Protein AF-X1GF18-F1 (afdb_monomer_lite)

pLDDT: mean 73.98, std 16.49, range [41.44, 92.44]

Foldseek 3Di:
DVVVVVVPDPPDVPDDCDADLPREHPDDDCVVCVVVVVVVLVVLLVCQVVVDDDDDDDDDDPPPCPNNVVVVVVVLLVVLVVVQVVVVVDDDDDPPDVRRNGRDDDFDQDDDPDPVCNVVSVVVSCCVRPHPVVVVVVVVVCCVVPVDPPPDPDDDDDDD

Radius of gyration: 21.74 Å; chains: 1; bounding box: 53×51×65 Å

Secondary structure (DSSP, 8-state):
-HHHHHHHS---TT---S-BTTB--S----GGGHHHHHHHHHHHHHHHHH-----------TTSSHHHHHHHHHHHHHHHHHHHHHHHTS-------TTS---------PPPSSGGGHHHHHHHHHHHHH-THHHHHHHHHHHHHHS------PPPPP--

Sequence (160 aa):
MYLDVLRDAPILPFSNFVSRGDIPDKVDIARPRSYIDREIYRLVQQTYRDKASRLIPILGSAGTGKTHAYHSFKDKERENKKRLERAEDVEEIDAGKFASSVDWTIVYVPSPPASIRVLLHVYTCIIEELGAELLDIVSEKLVKKWGGKQKGDFPKPKLD

Structure (mmCIF, N/CA/C/O backbone):
data_AF-X1GF18-F1
#
_entry.id   AF-X1GF18-F1
#
loop_
_atom_site.group_PDB
_atom_site.id
_atom_site.type_symbol
_atom_site.label_atom_id
_atom_site.label_alt_id
_atom_site.label_comp_id
_atom_site.label_asym_id
_atom_site.label_entity_id
_atom_site.label_seq_id
_atom_site.pdbx_PDB_ins_code
_atom_site.Cartn_x
_atom_site.Cartn_y
_atom_site.Cartn_z
_atom_site.occupancy
_atom_site.B_iso_or_equiv
_atom_site.auth_seq_id
_atom_site.auth_comp_id
_atom_site.auth_asym_id
_atom_site.auth_atom_id
_atom_site.pdbx_PDB_model_num
ATOM 1 N N . MET A 1 1 ? 19.035 4.180 -25.467 1.00 55.75 1 MET A N 1
ATOM 2 C CA . MET A 1 1 ? 19.051 4.570 -24.039 1.00 55.75 1 MET A CA 1
ATOM 3 C C . MET A 1 1 ? 19.120 3.368 -23.090 1.00 55.75 1 MET A C 1
ATOM 5 O O . MET A 1 1 ? 20.108 3.270 -22.390 1.00 55.75 1 MET A O 1
ATOM 9 N N . TYR A 1 2 ? 18.173 2.412 -23.075 1.00 42.34 2 TYR A N 1
ATOM 10 C CA . TYR A 1 2 ? 18.321 1.181 -22.254 1.00 42.34 2 TYR A CA 1
ATOM 11 C C . TYR A 1 2 ? 19.398 0.231 -22.809 1.00 42.34 2 TYR A C 1
ATOM 13 O O . TYR A 1 2 ? 20.236 -0.268 -22.069 1.00 42.34 2 TYR A O 1
ATOM 21 N N . LEU A 1 3 ? 19.430 0.059 -24.136 1.00 50.88 3 LEU A N 1
ATOM 22 C CA . LEU A 1 3 ? 20.458 -0.736 -24.820 1.00 50.88 3 LEU A CA 1
ATOM 23 C C . LEU A 1 3 ? 21.859 -0.113 -24.729 1.00 50.88 3 LEU A C 1
ATOM 25 O O . LEU A 1 3 ? 22.834 -0.851 -24.716 1.00 50.88 3 LEU A O 1
ATOM 29 N N . ASP A 1 4 ? 21.958 1.214 -24.618 1.00 54.22 4 ASP A N 1
ATOM 30 C CA . ASP A 1 4 ? 23.244 1.909 -24.452 1.00 54.22 4 ASP A CA 1
ATOM 31 C C . ASP A 1 4 ? 23.761 1.761 -23.013 1.00 54.22 4 ASP A C 1
ATOM 33 O O . ASP A 1 4 ? 24.929 1.468 -22.803 1.00 54.22 4 ASP A O 1
ATOM 37 N N . VAL A 1 5 ? 22.868 1.817 -22.017 1.00 54.75 5 VAL A N 1
ATOM 38 C CA . VAL A 1 5 ? 23.200 1.518 -20.611 1.00 54.75 5 VAL A CA 1
ATOM 39 C C . VAL A 1 5 ? 23.610 0.049 -20.419 1.00 54.75 5 VAL A C 1
ATOM 41 O O . VAL A 1 5 ? 24.507 -0.232 -19.630 1.00 54.75 5 VAL A O 1
ATOM 44 N N . LEU A 1 6 ? 23.009 -0.889 -21.164 1.00 52.50 6 LEU A N 1
ATOM 45 C CA . LEU A 1 6 ? 23.441 -2.297 -21.207 1.00 52.50 6 LEU A CA 1
ATOM 46 C C . LEU A 1 6 ? 24.789 -2.494 -21.917 1.00 52.50 6 LEU A C 1
ATOM 48 O O . LEU A 1 6 ? 25.453 -3.501 -21.684 1.00 52.50 6 LEU A O 1
ATOM 52 N N . ARG A 1 7 ? 25.175 -1.560 -22.794 1.00 54.94 7 ARG A N 1
ATOM 53 C CA . ARG A 1 7 ? 26.439 -1.587 -23.538 1.00 54.94 7 ARG A CA 1
ATOM 54 C C . ARG A 1 7 ? 27.600 -1.021 -22.718 1.00 54.94 7 ARG A C 1
ATOM 56 O O . ARG A 1 7 ? 28.704 -1.545 -22.820 1.00 54.94 7 ARG A O 1
ATOM 63 N N . ASP A 1 8 ? 27.329 -0.003 -21.901 1.00 57.06 8 ASP A N 1
ATOM 64 C CA . ASP A 1 8 ? 28.332 0.707 -21.096 1.00 57.06 8 ASP A CA 1
ATOM 65 C C . ASP A 1 8 ? 28.500 0.144 -19.671 1.00 57.06 8 ASP A C 1
ATOM 67 O O . ASP A 1 8 ? 29.507 0.412 -19.012 1.00 57.06 8 ASP A O 1
ATOM 71 N N . ALA A 1 9 ? 27.550 -0.654 -19.169 1.00 51.22 9 ALA A N 1
ATOM 72 C CA . ALA A 1 9 ? 27.709 -1.364 -17.902 1.00 51.22 9 ALA A CA 1
ATOM 73 C C . ALA A 1 9 ? 28.471 -2.686 -18.128 1.00 51.22 9 ALA A C 1
ATOM 75 O O . ALA A 1 9 ? 28.042 -3.490 -18.958 1.00 51.22 9 ALA A O 1
ATOM 76 N N . PRO A 1 10 ? 29.566 -2.974 -17.393 1.00 48.38 10 PRO A N 1
ATOM 77 C CA . PRO A 1 10 ? 30.227 -4.269 -17.490 1.00 48.38 10 PRO A CA 1
ATOM 78 C C . PRO A 1 10 ? 29.207 -5.354 -17.136 1.00 48.38 10 PRO A C 1
ATOM 80 O O . PRO A 1 10 ? 28.653 -5.354 -16.034 1.00 48.38 10 PRO A O 1
ATOM 83 N N . ILE A 1 11 ? 28.936 -6.247 -18.091 1.00 49.12 11 ILE A N 1
ATOM 84 C CA . ILE A 1 11 ? 28.017 -7.381 -17.955 1.00 49.12 11 ILE A CA 1
ATOM 85 C C . ILE A 1 11 ? 28.613 -8.338 -16.918 1.00 49.12 11 ILE A C 1
ATOM 87 O O . ILE A 1 11 ? 29.294 -9.309 -17.235 1.00 49.12 11 ILE A O 1
ATOM 91 N N . LEU A 1 12 ? 28.396 -8.032 -15.644 1.00 53.31 12 LEU A N 1
ATOM 92 C CA . LEU A 1 12 ? 28.609 -8.966 -14.557 1.00 53.31 12 LEU A CA 1
ATOM 93 C C . LEU A 1 12 ? 27.400 -9.908 -14.561 1.00 53.31 12 LEU A C 1
ATOM 95 O O . LEU A 1 12 ? 26.269 -9.411 -14.524 1.00 53.31 12 LEU A O 1
ATOM 99 N N . PRO A 1 13 ? 27.587 -11.238 -14.548 1.00 48.09 13 PRO A N 1
ATOM 100 C CA . PRO A 1 13 ? 26.502 -12.231 -14.563 1.00 48.09 13 PRO A CA 1
ATOM 101 C C . PRO A 1 13 ? 25.554 -12.177 -13.341 1.00 48.09 13 PRO A C 1
ATOM 103 O O . PRO A 1 13 ? 24.660 -13.007 -13.212 1.00 48.09 13 PRO A O 1
ATOM 106 N N . PHE A 1 14 ? 25.711 -11.174 -12.469 1.00 53.53 14 PHE A N 1
ATOM 107 C CA . PHE A 1 14 ? 24.914 -10.906 -11.269 1.00 53.53 14 PHE A CA 1
ATOM 108 C C . PHE A 1 14 ? 24.410 -9.451 -11.196 1.00 53.53 14 PHE A C 1
ATOM 110 O O . PHE A 1 14 ? 24.044 -8.965 -10.127 1.00 53.53 14 PHE A O 1
ATOM 117 N N . SER A 1 15 ? 24.433 -8.718 -12.313 1.00 50.03 15 SER A N 1
ATOM 118 C CA . SER A 1 15 ? 23.921 -7.346 -12.371 1.00 50.03 15 SER A CA 1
ATOM 119 C C . SER A 1 15 ? 22.385 -7.343 -12.381 1.00 50.03 15 SER A C 1
ATOM 121 O O . SER A 1 15 ? 21.730 -7.906 -13.258 1.00 50.03 15 SER A O 1
ATOM 123 N N . ASN A 1 16 ? 21.802 -6.737 -11.344 1.00 47.22 16 ASN A N 1
ATOM 124 C CA . ASN A 1 16 ? 20.360 -6.712 -11.109 1.00 47.22 16 ASN A CA 1
ATOM 125 C C . ASN A 1 16 ? 19.684 -5.679 -12.026 1.00 47.22 16 ASN A C 1
ATOM 127 O O . ASN A 1 16 ? 19.619 -4.502 -11.684 1.00 47.22 16 ASN A O 1
ATOM 131 N N . PHE A 1 17 ? 19.177 -6.123 -13.176 1.00 45.16 17 PHE A N 1
ATOM 132 C CA . PHE A 1 17 ? 18.394 -5.298 -14.114 1.00 45.16 17 PHE A CA 1
ATOM 133 C C . PHE A 1 17 ? 16.872 -5.466 -13.961 1.00 45.16 17 PHE A C 1
ATOM 135 O O . PHE A 1 17 ? 16.111 -5.040 -14.829 1.00 45.16 17 PHE A O 1
ATOM 142 N N . VAL A 1 18 ? 16.427 -6.151 -12.901 1.00 46.34 18 VAL A N 1
ATOM 143 C CA . VAL A 1 18 ? 15.013 -6.447 -12.652 1.00 46.34 18 VAL A CA 1
ATOM 144 C C . VAL A 1 18 ? 14.654 -6.055 -11.225 1.00 46.34 18 VAL A C 1
ATOM 146 O O . VAL A 1 18 ? 15.144 -6.658 -10.268 1.00 46.34 18 VAL A O 1
ATOM 149 N N . SER A 1 19 ? 13.756 -5.084 -11.093 1.00 51.88 19 SER A N 1
ATOM 150 C CA . SER A 1 19 ? 13.140 -4.711 -9.818 1.00 51.88 19 SER A CA 1
ATOM 151 C C . SER A 1 19 ? 12.451 -5.893 -9.123 1.00 51.88 19 SER A C 1
ATOM 153 O O . SER A 1 19 ? 11.692 -6.661 -9.721 1.00 51.88 19 SER A O 1
ATOM 155 N N . ARG A 1 20 ? 12.698 -6.013 -7.816 1.00 58.59 20 ARG A N 1
ATOM 156 C CA . ARG A 1 20 ? 12.026 -6.943 -6.889 1.00 58.59 20 ARG A CA 1
ATOM 157 C C . ARG A 1 20 ? 11.258 -6.136 -5.844 1.00 58.59 20 ARG A C 1
ATOM 159 O O . ARG A 1 20 ? 11.456 -4.930 -5.771 1.00 58.59 20 ARG A O 1
ATOM 166 N N . GLY A 1 21 ? 10.397 -6.775 -5.047 1.00 55.88 21 GLY A N 1
ATOM 167 C CA . GLY A 1 21 ? 9.652 -6.084 -3.978 1.00 55.88 21 GLY A CA 1
ATOM 168 C C . GLY A 1 21 ? 10.562 -5.209 -3.107 1.00 55.88 21 GLY A C 1
ATOM 169 O O . GLY A 1 21 ? 10.253 -4.046 -2.881 1.00 55.88 21 GLY A O 1
ATOM 170 N N . ASP A 1 22 ? 11.755 -5.722 -2.798 1.00 58.06 22 ASP A N 1
ATOM 171 C CA . ASP A 1 22 ? 12.724 -5.068 -1.910 1.00 58.06 22 ASP A CA 1
ATOM 172 C C . ASP A 1 22 ? 13.839 -4.296 -2.642 1.00 58.06 22 ASP A C 1
ATOM 174 O O . ASP A 1 22 ? 14.686 -3.679 -2.001 1.00 58.06 22 ASP A O 1
ATOM 178 N N . ILE A 1 23 ? 13.894 -4.345 -3.983 1.00 59.81 23 ILE A N 1
ATOM 179 C CA . ILE A 1 23 ? 15.004 -3.779 -4.773 1.00 59.81 23 ILE A CA 1
ATOM 180 C C . ILE A 1 23 ? 14.455 -2.878 -5.889 1.00 59.81 23 ILE A C 1
ATOM 182 O O . ILE A 1 23 ? 13.840 -3.401 -6.829 1.00 59.81 23 ILE A O 1
ATOM 186 N N . PRO A 1 24 ? 14.694 -1.554 -5.831 1.00 60.66 24 PRO A N 1
ATOM 187 C CA . PRO A 1 24 ? 14.282 -0.631 -6.881 1.00 60.66 24 PRO A CA 1
ATOM 188 C C . PRO A 1 24 ? 15.192 -0.727 -8.115 1.00 60.66 24 PRO A C 1
ATOM 190 O O . PRO A 1 24 ? 16.385 -1.024 -8.015 1.00 60.66 24 PRO A O 1
ATOM 193 N N . ASP A 1 25 ? 14.628 -0.439 -9.289 1.00 61.22 25 ASP A N 1
ATOM 194 C CA . ASP A 1 25 ? 15.390 -0.250 -10.528 1.00 61.22 25 ASP A CA 1
ATOM 195 C C . ASP A 1 25 ? 15.980 1.168 -10.586 1.00 61.22 25 ASP A C 1
ATOM 197 O O . ASP A 1 25 ? 15.352 2.132 -10.153 1.00 61.22 25 ASP A O 1
ATOM 201 N N . LYS A 1 26 ? 17.179 1.317 -11.164 1.00 58.81 26 LYS A N 1
ATOM 202 C CA . LYS A 1 26 ? 17.884 2.615 -11.237 1.00 58.81 26 LYS A CA 1
ATOM 203 C C . LYS A 1 26 ? 17.342 3.582 -12.301 1.00 58.81 26 LYS A C 1
ATOM 205 O O . LYS A 1 26 ? 17.731 4.746 -12.289 1.00 58.81 26 LYS A O 1
ATOM 210 N N . VAL A 1 27 ? 16.514 3.125 -13.245 1.00 60.53 27 VAL A N 1
ATOM 211 C CA . VAL A 1 27 ? 16.090 3.927 -14.408 1.00 60.53 27 VAL A CA 1
ATOM 212 C C . VAL A 1 27 ? 14.583 3.824 -14.627 1.00 60.53 27 VAL A C 1
ATOM 214 O O . VAL A 1 27 ? 14.102 2.814 -15.133 1.00 60.53 27 VAL A O 1
ATOM 217 N N . ASP A 1 28 ? 13.856 4.903 -14.324 1.00 62.31 28 ASP A N 1
ATOM 218 C CA . ASP A 1 28 ? 12.424 5.031 -14.615 1.00 62.31 28 ASP A CA 1
ATOM 219 C C . ASP A 1 28 ? 12.183 5.610 -16.020 1.00 62.31 28 ASP A C 1
ATOM 221 O O . ASP A 1 28 ? 12.626 6.712 -16.348 1.00 62.31 28 ASP A O 1
ATOM 225 N N . ILE A 1 29 ? 11.435 4.883 -16.856 1.00 63.25 29 ILE A N 1
ATOM 226 C CA . ILE A 1 29 ? 10.914 5.384 -18.132 1.00 63.25 29 ILE A CA 1
ATOM 227 C C . ILE A 1 29 ? 9.415 5.669 -17.961 1.00 63.25 29 ILE A C 1
ATOM 229 O O . ILE A 1 29 ? 8.574 4.780 -18.092 1.00 63.25 29 ILE A O 1
ATOM 233 N N . ALA A 1 30 ? 9.068 6.931 -17.701 1.00 61.19 30 ALA A N 1
ATOM 234 C CA . ALA A 1 30 ? 7.700 7.334 -17.359 1.00 61.19 30 ALA A CA 1
ATOM 235 C C . ALA A 1 30 ? 6.702 7.302 -18.541 1.00 61.19 30 ALA A C 1
ATOM 237 O O . ALA A 1 30 ? 5.509 7.062 -18.352 1.00 61.19 30 ALA A O 1
ATOM 238 N N . ARG A 1 31 ? 7.156 7.533 -19.785 1.00 63.22 31 ARG A N 1
ATOM 239 C CA . ARG A 1 31 ? 6.256 7.731 -20.947 1.00 63.22 31 ARG A CA 1
ATOM 240 C C . ARG A 1 31 ? 5.276 6.570 -21.204 1.00 63.22 31 ARG A C 1
ATOM 242 O O . ARG A 1 31 ? 4.085 6.860 -21.347 1.00 63.22 31 ARG A O 1
ATOM 249 N N . PRO A 1 32 ? 5.700 5.290 -21.216 1.00 69.12 32 PRO A N 1
ATOM 250 C CA . PRO A 1 32 ? 4.792 4.161 -21.436 1.00 69.12 32 PRO A CA 1
ATOM 251 C C . PRO A 1 32 ? 3.738 3.980 -20.333 1.00 69.12 32 PRO A C 1
ATOM 253 O O . PRO A 1 32 ? 2.706 3.363 -20.576 1.00 69.12 32 PRO A O 1
ATOM 256 N N . ARG A 1 33 ? 3.984 4.515 -19.126 1.00 75.12 33 ARG A N 1
ATOM 257 C CA . ARG A 1 33 ? 3.117 4.361 -17.944 1.00 75.12 33 ARG A CA 1
ATOM 258 C C . ARG A 1 33 ? 2.189 5.541 -17.683 1.00 75.12 33 ARG A C 1
ATOM 260 O O . ARG A 1 33 ? 1.300 5.428 -16.850 1.00 75.12 33 ARG A O 1
ATOM 267 N N . SER A 1 34 ? 2.341 6.635 -18.424 1.00 79.69 34 SER A N 1
ATOM 268 C CA . SER A 1 34 ? 1.611 7.896 -18.217 1.00 79.69 34 SER A CA 1
ATOM 269 C C . SER A 1 34 ? 0.094 7.744 -18.025 1.00 79.69 34 SER A C 1
ATOM 271 O O . SER A 1 34 ? -0.494 8.433 -17.193 1.00 79.69 34 SER A O 1
ATOM 273 N N . TYR A 1 35 ? -0.543 6.825 -18.756 1.00 85.88 35 TYR A N 1
ATOM 274 C CA . TYR A 1 35 ? -1.966 6.533 -18.591 1.00 85.88 35 TYR A CA 1
ATOM 275 C C . TYR A 1 35 ? -2.282 5.867 -17.242 1.00 85.88 35 TYR A C 1
ATOM 277 O O . TYR A 1 35 ? -3.192 6.304 -16.541 1.00 85.88 35 TYR A O 1
ATOM 285 N N . ILE A 1 36 ? -1.511 4.843 -16.862 1.00 86.12 36 ILE A N 1
ATOM 286 C CA . ILE A 1 36 ? -1.682 4.105 -15.601 1.00 86.12 36 ILE A CA 1
ATOM 287 C C . ILE A 1 36 ? -1.429 5.035 -14.414 1.00 86.12 36 ILE A C 1
ATOM 289 O O . ILE A 1 36 ? -2.249 5.097 -13.502 1.00 86.12 36 ILE A O 1
ATOM 293 N N . ASP A 1 37 ? -0.345 5.807 -14.468 1.00 86.38 37 ASP A N 1
ATOM 294 C CA . ASP A 1 37 ? 0.009 6.809 -13.464 1.00 86.38 37 ASP A CA 1
ATOM 295 C C . ASP A 1 37 ? -1.156 7.776 -13.220 1.00 86.38 37 ASP A C 1
ATOM 297 O O . ASP A 1 37 ? -1.575 7.985 -12.082 1.00 86.38 37 ASP A O 1
ATOM 301 N N . ARG A 1 38 ? -1.733 8.329 -14.295 1.00 87.56 38 ARG A N 1
ATOM 302 C CA . ARG A 1 38 ? -2.862 9.262 -14.206 1.00 87.56 38 ARG A CA 1
ATOM 303 C C . ARG A 1 38 ? -4.070 8.639 -13.511 1.00 87.56 38 ARG A C 1
ATOM 305 O O . ARG A 1 38 ? -4.673 9.283 -12.652 1.00 87.56 38 ARG A O 1
ATOM 312 N N . GLU A 1 39 ? -4.439 7.415 -13.882 1.00 90.19 39 GLU A N 1
ATOM 313 C CA . GLU A 1 39 ? -5.588 6.741 -13.271 1.00 90.19 39 GLU A CA 1
ATOM 314 C C . GLU A 1 39 ? -5.322 6.376 -11.807 1.00 90.19 39 GLU A C 1
ATOM 316 O O . GLU A 1 39 ? -6.208 6.548 -10.971 1.00 90.19 39 GLU A O 1
ATOM 321 N N . ILE A 1 40 ? -4.099 5.972 -11.459 1.00 90.12 40 ILE A N 1
ATOM 322 C CA . ILE A 1 40 ? -3.721 5.693 -10.070 1.00 90.12 40 ILE A CA 1
ATOM 323 C C . ILE A 1 40 ? -3.803 6.962 -9.218 1.00 90.12 40 ILE A C 1
ATOM 325 O O . ILE A 1 40 ? -4.445 6.937 -8.170 1.00 90.12 40 ILE A O 1
ATOM 329 N N . TYR A 1 41 ? -3.272 8.102 -9.673 1.00 89.38 41 TYR A N 1
ATOM 330 C CA . TYR A 1 41 ? -3.402 9.353 -8.909 1.00 89.38 41 TYR A CA 1
ATOM 331 C C . TYR A 1 41 ? -4.846 9.826 -8.788 1.00 89.38 41 TYR A C 1
ATOM 333 O O . TYR A 1 41 ? -5.241 10.359 -7.750 1.00 89.38 41 TYR A O 1
ATOM 341 N N . ARG A 1 42 ? -5.673 9.582 -9.808 1.00 89.62 42 ARG A N 1
ATOM 342 C CA . ARG A 1 42 ? -7.113 9.833 -9.715 1.00 89.62 42 ARG A CA 1
ATOM 343 C C . ARG A 1 42 ? -7.755 8.985 -8.613 1.00 89.62 42 ARG A C 1
ATOM 345 O O . ARG A 1 42 ? -8.559 9.508 -7.842 1.00 89.62 42 ARG A O 1
ATOM 352 N N . LEU A 1 43 ? -7.388 7.707 -8.506 1.00 90.50 43 LEU A N 1
ATOM 353 C CA . LEU A 1 43 ? -7.881 6.807 -7.458 1.00 90.50 43 LEU A CA 1
ATOM 354 C C . LEU A 1 43 ? -7.390 7.204 -6.062 1.00 90.50 43 LEU A C 1
ATOM 356 O O . LEU A 1 43 ? -8.161 7.107 -5.108 1.00 90.50 43 LEU A O 1
ATOM 360 N N . VAL A 1 44 ? -6.157 7.700 -5.935 1.00 89.94 44 VAL A N 1
ATOM 361 C CA . VAL A 1 44 ? -5.632 8.256 -4.675 1.00 89.94 44 VAL A CA 1
ATOM 362 C C . VAL A 1 44 ? -6.502 9.424 -4.205 1.00 89.94 44 VAL A C 1
ATOM 364 O O . VAL A 1 44 ? -6.966 9.440 -3.066 1.00 89.94 44 VAL A O 1
ATOM 367 N N . GLN A 1 45 ? -6.822 10.358 -5.104 1.00 88.81 45 GLN A N 1
ATOM 368 C CA . GLN A 1 45 ? -7.695 11.494 -4.790 1.00 88.81 45 GLN A CA 1
ATOM 369 C C . GLN A 1 45 ? -9.108 11.053 -4.384 1.00 88.81 45 GLN A C 1
ATOM 371 O O . GLN A 1 45 ? -9.698 11.616 -3.462 1.00 88.81 45 GLN A O 1
ATOM 376 N N . GLN A 1 46 ? -9.659 10.030 -5.040 1.00 90.25 46 GLN A N 1
ATOM 377 C CA . GLN A 1 46 ? -10.957 9.471 -4.656 1.00 90.25 46 GLN A CA 1
ATOM 378 C C . GLN A 1 46 ? -10.910 8.807 -3.276 1.00 90.25 46 GLN A C 1
ATOM 380 O O . GLN A 1 46 ? -11.780 9.080 -2.456 1.00 90.25 46 GLN A O 1
ATOM 385 N N . THR A 1 47 ? -9.860 8.027 -3.005 1.00 90.38 47 THR A N 1
ATOM 386 C CA . THR A 1 47 ? -9.602 7.363 -1.712 1.00 90.38 47 THR A CA 1
ATOM 387 C C . THR A 1 47 ? -9.518 8.355 -0.572 1.00 90.38 47 THR A C 1
ATOM 389 O O . THR A 1 47 ? -10.052 8.132 0.511 1.00 90.38 47 THR A O 1
ATOM 392 N N . TYR A 1 48 ? -8.902 9.504 -0.817 1.00 88.44 48 TYR A N 1
ATOM 393 C CA . TYR A 1 48 ? -8.842 10.545 0.191 1.00 88.44 48 TYR A CA 1
ATOM 394 C C . TYR A 1 48 ? -10.196 11.194 0.480 1.00 88.44 48 TYR A C 1
ATOM 396 O O . TYR A 1 48 ? -10.445 11.580 1.624 1.00 88.44 48 TYR A O 1
ATOM 404 N N . ARG A 1 49 ? -11.068 11.313 -0.528 1.00 88.31 49 ARG A N 1
ATOM 405 C CA . ARG A 1 49 ? -12.406 11.903 -0.376 1.00 88.31 49 ARG A CA 1
ATOM 406 C C . ARG A 1 49 ? -13.374 10.966 0.334 1.00 88.31 49 ARG A C 1
ATOM 408 O O . ARG A 1 49 ? -14.089 11.414 1.222 1.00 88.31 49 ARG A O 1
ATOM 415 N N . ASP A 1 50 ? -13.405 9.694 -0.053 1.00 92.44 50 ASP A N 1
ATOM 416 C CA . ASP A 1 50 ? -14.354 8.718 0.496 1.00 92.44 50 ASP A CA 1
ATOM 417 C C . ASP A 1 50 ? -13.821 7.925 1.695 1.00 92.44 50 ASP A C 1
ATOM 419 O O . ASP A 1 50 ? -14.594 7.250 2.373 1.00 92.44 50 ASP A O 1
ATOM 423 N N . LYS A 1 51 ? -12.516 8.031 1.981 1.00 87.25 51 LYS A N 1
ATOM 424 C CA . LYS A 1 51 ? -11.816 7.301 3.048 1.00 87.25 51 LYS A CA 1
ATOM 425 C C . LYS A 1 51 ? -11.933 5.776 2.912 1.00 87.25 51 LYS A C 1
ATOM 427 O O . LYS A 1 51 ? -11.794 5.061 3.904 1.00 87.25 51 LYS A O 1
ATOM 432 N N . ALA A 1 52 ? -12.158 5.273 1.697 1.00 88.50 52 ALA A N 1
ATOM 433 C CA . ALA A 1 52 ? -12.259 3.850 1.402 1.00 88.50 52 ALA A CA 1
ATOM 434 C C . ALA A 1 52 ? -10.965 3.325 0.769 1.00 88.50 52 ALA A C 1
ATOM 436 O O . ALA A 1 52 ? -10.551 3.775 -0.303 1.00 88.50 52 ALA A O 1
ATOM 437 N N . SER A 1 53 ? -10.337 2.337 1.411 1.00 88.44 53 SER A N 1
ATOM 438 C CA . SER A 1 53 ? -9.170 1.654 0.851 1.00 88.44 53 SER A CA 1
ATOM 439 C C . SER A 1 53 ? -9.539 0.906 -0.434 1.00 88.44 53 SER A C 1
ATOM 441 O O . SER A 1 53 ? -10.643 0.378 -0.583 1.00 88.44 53 SER A O 1
ATOM 443 N N . ARG A 1 54 ? -8.610 0.877 -1.395 1.00 90.38 54 ARG A N 1
ATOM 444 C CA . ARG A 1 54 ? -8.816 0.263 -2.712 1.00 90.38 54 ARG A CA 1
ATOM 445 C C . ARG A 1 54 ? -7.759 -0.792 -2.977 1.00 90.38 54 ARG A C 1
ATOM 447 O O . ARG A 1 54 ? -6.573 -0.545 -2.788 1.00 90.38 54 ARG A O 1
ATOM 454 N N . LEU A 1 55 ? -8.201 -1.940 -3.479 1.00 90.19 55 LEU A N 1
ATOM 455 C CA . LEU A 1 55 ? -7.322 -2.980 -4.000 1.00 90.19 55 LEU A CA 1
ATOM 456 C C . LEU A 1 55 ? -7.185 -2.792 -5.515 1.00 90.19 55 LEU A C 1
ATOM 458 O O . LEU A 1 55 ? -8.180 -2.864 -6.235 1.00 90.19 55 LEU A O 1
ATOM 462 N N . ILE A 1 56 ? -5.965 -2.540 -5.995 1.00 89.69 56 ILE A N 1
ATOM 463 C CA . ILE A 1 56 ? -5.689 -2.281 -7.415 1.00 89.69 56 ILE A CA 1
ATOM 464 C C . ILE A 1 56 ? -4.887 -3.457 -7.986 1.00 89.69 56 ILE A C 1
ATOM 466 O O . ILE A 1 56 ? -3.678 -3.536 -7.758 1.00 89.69 56 ILE A O 1
ATOM 470 N N . PRO A 1 57 ? -5.516 -4.384 -8.729 1.00 86.50 57 PRO A N 1
ATOM 471 C CA . PRO A 1 57 ? -4.785 -5.464 -9.373 1.00 86.50 57 PRO A CA 1
ATOM 472 C C . PRO A 1 57 ? -3.991 -4.926 -10.573 1.00 86.50 57 PRO A C 1
ATOM 474 O O . PRO A 1 57 ? -4.568 -4.464 -11.556 1.00 86.50 57 PRO A O 1
ATOM 477 N N . ILE A 1 58 ? -2.659 -5.016 -10.516 1.00 83.75 58 ILE A N 1
ATOM 478 C CA . ILE A 1 58 ? -1.783 -4.699 -11.652 1.00 83.75 58 ILE A CA 1
ATOM 479 C C . ILE A 1 58 ? -1.439 -5.997 -12.382 1.00 83.75 58 ILE A C 1
ATOM 481 O O . ILE A 1 58 ? -0.659 -6.819 -11.899 1.00 83.75 58 ILE A O 1
ATOM 485 N N . LEU A 1 59 ? -2.016 -6.169 -13.569 1.00 84.19 59 LEU A N 1
ATOM 486 C CA . LEU A 1 59 ? -1.814 -7.342 -14.414 1.00 84.19 59 LEU A CA 1
ATOM 487 C C . LEU A 1 59 ? -0.808 -7.048 -15.528 1.00 84.19 59 LEU A C 1
ATOM 489 O O . LEU A 1 59 ? -0.745 -5.947 -16.069 1.00 84.19 59 LEU A O 1
ATOM 493 N N . GLY A 1 60 ? -0.013 -8.052 -15.882 1.00 81.12 60 GLY A N 1
ATOM 494 C CA . GLY A 1 60 ? 0.947 -7.963 -16.977 1.00 81.12 60 GLY A CA 1
ATOM 495 C C . GLY A 1 60 ? 1.913 -9.139 -16.978 1.00 81.12 60 GLY A C 1
ATOM 496 O O . GLY A 1 60 ? 2.156 -9.750 -15.932 1.00 81.12 60 GLY A O 1
ATOM 497 N N . SER A 1 61 ? 2.484 -9.445 -18.139 1.00 80.12 61 SER A N 1
ATOM 498 C CA . SER A 1 61 ? 3.456 -10.530 -18.307 1.00 80.12 61 SER A CA 1
ATOM 499 C C . SER A 1 61 ? 4.698 -10.349 -17.423 1.00 80.12 61 SER A C 1
ATOM 501 O O . SER A 1 61 ? 4.966 -9.270 -16.884 1.00 80.12 61 SER A O 1
ATOM 503 N N . ALA A 1 62 ? 5.473 -11.414 -17.219 1.00 77.69 62 ALA A N 1
ATOM 504 C CA . ALA A 1 62 ? 6.763 -11.294 -16.542 1.00 77.69 62 ALA A CA 1
ATOM 505 C C . ALA A 1 62 ? 7.658 -10.269 -17.271 1.00 77.69 62 ALA A C 1
ATOM 507 O O . ALA A 1 62 ? 7.637 -10.189 -18.495 1.00 77.69 62 ALA A O 1
ATOM 508 N N . GLY A 1 63 ? 8.395 -9.445 -16.519 1.00 73.62 63 GLY A N 1
ATOM 509 C CA . GLY A 1 63 ? 9.282 -8.423 -17.094 1.00 73.62 63 GLY A CA 1
ATOM 510 C C . GLY A 1 63 ? 8.612 -7.123 -17.565 1.00 73.62 63 GLY A C 1
ATOM 511 O O . GLY A 1 63 ? 9.317 -6.204 -17.958 1.00 73.62 63 GLY A O 1
ATOM 512 N N . THR A 1 64 ? 7.285 -6.963 -17.466 1.00 74.69 64 THR A N 1
ATOM 513 C CA . THR A 1 64 ? 6.592 -5.725 -17.902 1.00 74.69 64 T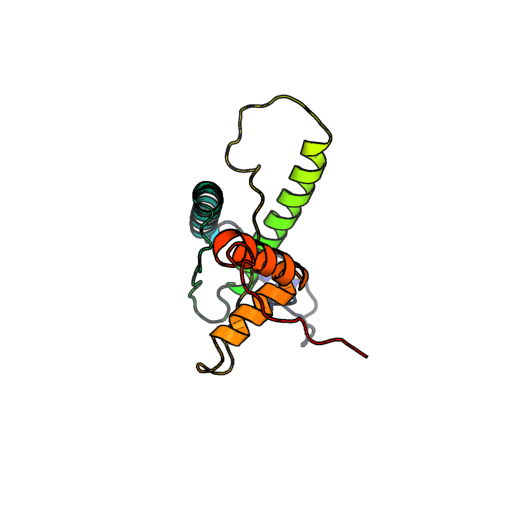HR A CA 1
ATOM 514 C C . THR A 1 64 ? 6.753 -4.523 -16.957 1.00 74.69 64 THR A C 1
ATOM 516 O O . THR A 1 64 ? 6.056 -3.525 -17.109 1.00 74.69 64 THR A O 1
ATOM 519 N N . GLY A 1 65 ? 7.624 -4.607 -15.945 1.00 76.81 65 GLY A N 1
ATOM 520 C CA . GLY A 1 65 ? 7.875 -3.498 -15.016 1.00 76.81 65 GLY A CA 1
ATOM 521 C C . GLY A 1 65 ? 6.765 -3.246 -13.987 1.00 76.81 65 GLY A C 1
ATOM 522 O O . GLY A 1 65 ? 6.626 -2.121 -13.515 1.00 76.81 65 GLY A O 1
ATOM 523 N N . LYS A 1 66 ? 5.976 -4.267 -13.615 1.00 85.19 66 LYS A N 1
ATOM 524 C CA . LYS A 1 66 ? 4.938 -4.151 -12.565 1.00 85.19 66 LYS A CA 1
ATOM 525 C C . LYS A 1 66 ? 5.531 -3.719 -11.223 1.00 85.19 66 LYS A C 1
ATOM 527 O O . LYS A 1 66 ? 5.082 -2.750 -10.624 1.00 85.19 66 LYS A O 1
ATOM 532 N N . THR A 1 67 ? 6.577 -4.416 -10.789 1.00 82.31 67 THR A N 1
ATOM 533 C CA . THR A 1 67 ? 7.280 -4.118 -9.537 1.00 82.31 67 THR A CA 1
ATOM 534 C C . THR A 1 67 ? 8.011 -2.781 -9.616 1.00 82.31 67 THR A C 1
ATOM 536 O O . THR A 1 67 ? 7.970 -2.003 -8.672 1.00 82.31 67 THR A O 1
ATOM 539 N N . HIS A 1 68 ? 8.564 -2.436 -10.781 1.00 82.00 68 HIS A N 1
ATOM 540 C CA . HIS A 1 68 ? 9.080 -1.092 -11.022 1.00 82.00 68 HIS A CA 1
ATOM 541 C C . HIS A 1 68 ? 7.992 -0.016 -10.851 1.00 82.00 68 HIS A C 1
ATOM 543 O O . HIS A 1 68 ? 8.262 1.041 -10.285 1.00 82.00 68 HIS A O 1
ATOM 549 N N . ALA A 1 69 ? 6.778 -0.231 -11.367 1.00 83.19 69 ALA A N 1
ATOM 550 C CA . ALA A 1 69 ? 5.702 0.754 -11.247 1.00 83.19 69 ALA A CA 1
ATOM 551 C C . ALA A 1 69 ? 5.368 1.025 -9.773 1.00 83.19 69 ALA A C 1
ATOM 553 O O . ALA A 1 69 ? 5.240 2.183 -9.389 1.00 83.19 69 ALA A O 1
ATOM 554 N N . TYR A 1 70 ? 5.337 -0.022 -8.940 1.00 87.06 70 TYR A N 1
ATOM 555 C CA . TYR A 1 70 ? 5.193 0.130 -7.491 1.00 87.06 70 TYR A CA 1
ATOM 556 C C . TYR A 1 70 ? 6.273 1.039 -6.886 1.00 87.06 70 TYR A C 1
ATOM 558 O O . TYR A 1 70 ? 5.928 1.999 -6.203 1.00 87.06 70 TYR A O 1
ATOM 566 N N . HIS A 1 71 ? 7.554 0.801 -7.186 1.00 85.50 71 HIS A N 1
ATOM 567 C CA . HIS A 1 71 ? 8.647 1.643 -6.678 1.00 85.50 71 HIS A CA 1
ATOM 568 C C . HIS A 1 71 ? 8.522 3.104 -7.120 1.00 85.50 71 HIS A C 1
ATOM 570 O O . HIS A 1 71 ? 8.673 3.998 -6.296 1.00 85.50 71 HIS A O 1
ATOM 576 N N . SER A 1 72 ? 8.132 3.356 -8.375 1.00 85.75 72 SER A N 1
ATOM 577 C CA . SER A 1 72 ? 7.882 4.721 -8.873 1.00 85.75 72 SER A CA 1
ATOM 578 C C . SER A 1 72 ? 6.758 5.421 -8.093 1.00 85.75 72 SER A C 1
ATOM 580 O O . SER A 1 72 ? 6.854 6.606 -7.763 1.00 85.75 72 SER A O 1
ATOM 582 N N . PHE A 1 73 ? 5.697 4.690 -7.730 1.00 88.31 73 PHE A N 1
ATOM 583 C CA . PHE A 1 73 ? 4.652 5.226 -6.855 1.00 88.31 73 PHE A CA 1
ATOM 584 C C . PHE A 1 73 ? 5.164 5.462 -5.437 1.00 88.31 73 PHE A C 1
ATOM 586 O O . PHE A 1 73 ? 4.872 6.512 -4.871 1.00 88.31 73 PHE A O 1
ATOM 593 N N . LYS A 1 74 ? 5.966 4.547 -4.889 1.00 89.50 74 LYS A N 1
ATOM 594 C CA . LYS A 1 74 ? 6.509 4.672 -3.535 1.00 89.50 74 LYS A CA 1
ATOM 595 C C . LYS A 1 74 ? 7.483 5.843 -3.394 1.00 89.50 74 LYS A C 1
ATOM 597 O O . LYS A 1 74 ? 7.475 6.533 -2.378 1.00 89.50 74 LYS A O 1
ATOM 602 N N . ASP A 1 75 ? 8.274 6.123 -4.422 1.00 88.06 75 ASP A N 1
ATOM 603 C CA . ASP A 1 75 ? 9.159 7.288 -4.446 1.00 88.06 75 ASP A CA 1
ATOM 604 C C . ASP A 1 75 ? 8.362 8.595 -4.437 1.00 88.06 75 ASP A C 1
ATOM 606 O O . ASP A 1 75 ? 8.660 9.499 -3.655 1.00 88.06 75 ASP A O 1
ATOM 610 N N . LYS A 1 76 ? 7.284 8.667 -5.226 1.00 86.12 76 LYS A N 1
ATOM 611 C CA . LYS A 1 76 ? 6.377 9.823 -5.227 1.00 86.12 76 LYS A CA 1
ATOM 612 C C . LYS A 1 76 ? 5.589 9.960 -3.924 1.00 86.12 76 LYS A C 1
ATOM 614 O O . LYS A 1 76 ? 5.324 11.079 -3.502 1.00 86.12 76 LYS A O 1
ATOM 619 N N . GLU A 1 77 ? 5.238 8.854 -3.271 1.00 89.69 77 GLU A N 1
ATOM 620 C CA . GLU A 1 77 ? 4.659 8.857 -1.921 1.00 89.69 77 GLU A CA 1
ATOM 621 C C . GLU A 1 77 ? 5.621 9.517 -0.923 1.00 89.69 77 GLU A C 1
ATOM 623 O O . GLU A 1 77 ? 5.244 10.445 -0.210 1.00 89.69 77 GLU A O 1
ATOM 628 N N . ARG A 1 78 ? 6.895 9.100 -0.922 1.00 88.50 78 ARG A N 1
ATOM 629 C CA . ARG A 1 78 ? 7.939 9.666 -0.051 1.00 88.50 78 ARG A CA 1
ATOM 630 C C . ARG A 1 78 ? 8.208 11.138 -0.348 1.00 88.50 78 ARG A C 1
ATOM 632 O O . ARG A 1 78 ? 8.397 11.923 0.580 1.00 88.50 78 ARG A O 1
ATOM 639 N N . GLU A 1 79 ? 8.245 11.519 -1.622 1.00 86.12 79 GLU A N 1
ATOM 640 C CA . GLU A 1 79 ? 8.387 12.917 -2.040 1.00 86.12 79 GLU A CA 1
ATOM 641 C C . GLU A 1 79 ? 7.208 13.762 -1.545 1.00 86.12 79 GLU A C 1
ATOM 643 O O . GLU A 1 79 ? 7.404 14.842 -0.987 1.00 86.12 79 GLU A O 1
ATOM 648 N N . ASN A 1 80 ? 5.989 13.242 -1.688 1.00 85.69 80 ASN A N 1
ATOM 649 C CA . ASN A 1 80 ? 4.771 13.889 -1.224 1.00 85.69 80 ASN A CA 1
ATOM 650 C C . ASN A 1 80 ? 4.751 14.044 0.302 1.00 85.69 80 ASN A C 1
ATOM 652 O O . ASN A 1 80 ? 4.438 15.126 0.788 1.00 85.69 80 ASN A O 1
ATOM 656 N N . LYS A 1 81 ? 5.167 13.021 1.057 1.00 86.31 81 LYS A N 1
ATOM 657 C CA . LYS A 1 81 ? 5.254 13.090 2.521 1.00 86.31 81 LYS A CA 1
ATOM 658 C C . LYS A 1 81 ? 6.229 14.174 2.989 1.00 86.31 81 LYS A C 1
ATOM 660 O O . LYS A 1 81 ? 5.850 15.038 3.769 1.00 86.31 81 LYS A O 1
ATOM 665 N N . LYS A 1 82 ? 7.434 14.224 2.406 1.00 85.31 82 LYS A N 1
ATOM 666 C CA . LYS A 1 82 ? 8.415 15.294 2.679 1.00 85.31 82 LYS A CA 1
ATOM 667 C C . LYS A 1 82 ? 7.886 16.682 2.327 1.00 85.31 82 LYS A C 1
ATOM 669 O O . LYS A 1 82 ? 8.274 17.670 2.942 1.00 85.31 82 LYS A O 1
ATOM 674 N N . ARG A 1 83 ? 7.060 16.782 1.284 1.00 82.31 83 ARG A N 1
ATOM 675 C CA . ARG A 1 83 ? 6.440 18.046 0.885 1.00 82.31 83 ARG A CA 1
ATOM 676 C C . ARG A 1 83 ? 5.357 18.478 1.872 1.00 82.31 83 ARG A C 1
ATOM 678 O O . ARG A 1 83 ? 5.281 19.669 2.142 1.00 82.31 83 ARG A O 1
ATOM 685 N N . LEU A 1 84 ? 4.550 17.546 2.378 1.00 81.44 84 LEU A N 1
ATOM 686 C CA . LEU A 1 84 ? 3.535 17.813 3.399 1.00 81.44 84 LEU A CA 1
ATOM 687 C C . LEU A 1 84 ? 4.178 18.276 4.708 1.00 81.44 84 LEU A C 1
ATOM 689 O O . LEU A 1 84 ? 3.807 19.335 5.194 1.00 81.44 84 LEU A O 1
ATOM 693 N N . GLU A 1 85 ? 5.211 17.575 5.182 1.00 79.94 85 GLU A N 1
ATOM 694 C CA . GLU A 1 85 ? 5.973 17.957 6.383 1.00 79.94 85 GLU A CA 1
ATOM 695 C C . GLU A 1 85 ? 6.510 19.398 6.275 1.00 79.94 85 GLU A C 1
ATOM 697 O O . GLU A 1 85 ? 6.333 20.200 7.181 1.00 79.94 85 GLU A O 1
ATOM 702 N N . ARG A 1 86 ? 7.074 19.783 5.120 1.00 75.94 86 ARG A N 1
ATOM 703 C CA . ARG A 1 86 ? 7.556 21.162 4.888 1.00 75.94 86 ARG A CA 1
ATOM 704 C C . ARG A 1 86 ? 6.448 22.203 4.719 1.00 75.94 86 ARG A C 1
ATOM 706 O O . ARG A 1 86 ? 6.721 23.390 4.857 1.00 75.94 86 ARG A O 1
ATOM 713 N N . ALA A 1 87 ? 5.254 21.790 4.300 1.00 68.94 87 ALA A N 1
ATOM 714 C CA . ALA A 1 87 ? 4.120 22.688 4.098 1.00 68.94 87 ALA A CA 1
ATOM 715 C C . ALA A 1 87 ? 3.368 22.955 5.409 1.00 68.94 87 ALA A C 1
ATOM 717 O O . ALA A 1 87 ? 2.776 24.017 5.549 1.00 68.94 87 ALA A O 1
ATOM 718 N N . GLU A 1 88 ? 3.417 22.029 6.369 1.00 58.81 88 GLU A N 1
ATOM 719 C CA . GLU A 1 88 ? 2.937 22.258 7.738 1.00 58.81 88 GLU A CA 1
ATOM 720 C C . GLU A 1 88 ? 3.781 23.317 8.475 1.00 58.81 88 GLU A C 1
ATOM 722 O O . GLU A 1 88 ? 3.252 24.033 9.320 1.00 58.81 88 GLU A O 1
ATOM 727 N N . ASP A 1 89 ? 5.052 23.490 8.090 1.00 56.38 89 ASP A N 1
ATOM 728 C CA . ASP A 1 89 ? 5.965 24.497 8.655 1.00 56.38 89 ASP A CA 1
ATOM 729 C C . ASP A 1 89 ? 5.786 25.919 8.076 1.00 56.38 89 ASP A C 1
ATOM 731 O O . ASP A 1 89 ? 6.353 26.879 8.603 1.00 56.38 89 ASP A O 1
ATOM 735 N N . VAL A 1 90 ? 5.026 26.085 6.985 1.00 57.62 90 VAL A N 1
ATOM 736 C CA . VAL A 1 90 ? 4.823 27.379 6.312 1.00 57.62 90 VAL A CA 1
ATOM 737 C C . VAL A 1 90 ? 3.328 27.602 6.101 1.00 57.62 90 VAL A C 1
ATOM 739 O O . VAL A 1 90 ? 2.759 27.195 5.087 1.00 57.62 90 VAL A O 1
ATOM 742 N N . GLU A 1 91 ? 2.680 28.260 7.064 1.00 51.28 91 GLU A N 1
ATOM 743 C CA . GLU A 1 91 ? 1.345 28.809 6.839 1.00 51.28 91 GLU A CA 1
ATOM 744 C C . GLU A 1 91 ? 1.394 29.798 5.656 1.00 51.28 91 GLU A C 1
ATOM 746 O O . GLU A 1 91 ? 2.233 30.694 5.614 1.00 51.28 91 GLU A O 1
ATOM 751 N N . GLU A 1 92 ? 0.448 29.610 4.730 1.00 49.69 92 GLU A N 1
ATOM 752 C CA . GLU A 1 92 ? -0.056 30.546 3.714 1.00 49.69 92 GLU A CA 1
ATOM 753 C C . GLU A 1 92 ? 0.374 30.468 2.221 1.00 49.69 92 GLU A C 1
ATOM 755 O O . GLU A 1 92 ? 1.524 30.616 1.819 1.00 49.69 92 GLU A O 1
ATOM 760 N N . ILE A 1 93 ? -0.699 30.377 1.409 1.00 47.22 93 ILE A N 1
ATOM 761 C CA . ILE A 1 93 ? -0.941 30.915 0.054 1.00 47.22 93 ILE A CA 1
ATOM 762 C C . ILE A 1 93 ? -0.238 30.220 -1.128 1.00 47.22 93 ILE A C 1
ATOM 764 O O . ILE A 1 93 ? 0.791 30.667 -1.614 1.00 47.22 93 ILE A O 1
ATOM 768 N N . ASP A 1 94 ? -0.908 29.211 -1.708 1.00 42.69 94 ASP A N 1
ATOM 769 C CA . ASP A 1 94 ? -1.333 29.302 -3.119 1.00 42.69 94 ASP A CA 1
ATOM 770 C C . ASP A 1 94 ? -2.433 28.269 -3.452 1.00 42.69 94 ASP A C 1
ATOM 772 O O . ASP A 1 94 ? -2.233 27.050 -3.409 1.00 42.69 94 ASP A O 1
ATOM 776 N N . ALA A 1 95 ? -3.627 28.751 -3.803 1.00 43.44 95 ALA A N 1
ATOM 777 C CA . ALA A 1 95 ? -4.826 27.955 -4.085 1.00 43.44 95 ALA A CA 1
ATOM 778 C C . ALA A 1 95 ? -4.823 27.360 -5.510 1.00 43.44 95 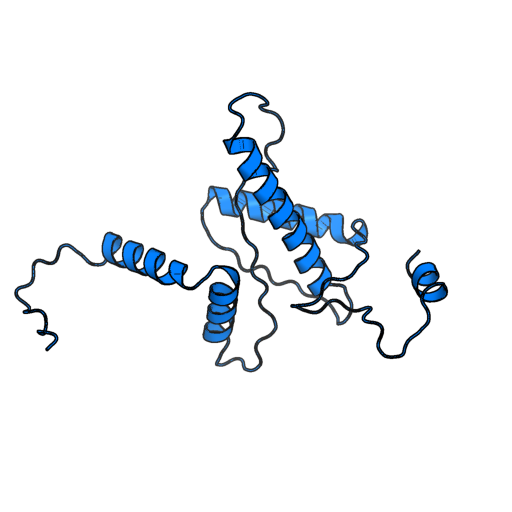ALA A C 1
ATOM 780 O O . ALA A 1 95 ? -5.814 27.431 -6.240 1.00 43.44 95 ALA A O 1
ATOM 781 N N . GLY A 1 96 ? -3.705 26.759 -5.925 1.00 41.44 96 GLY A N 1
ATOM 782 C CA . GLY A 1 96 ? -3.473 26.412 -7.325 1.00 41.44 96 GLY A CA 1
ATOM 783 C C . GLY A 1 96 ? -2.616 25.171 -7.559 1.00 41.44 96 GLY A C 1
ATOM 784 O O . GLY A 1 96 ? -1.621 25.273 -8.265 1.00 41.44 96 GLY A O 1
ATOM 785 N N . LYS A 1 97 ? -2.978 24.001 -6.999 1.00 43.56 97 LYS A N 1
ATOM 786 C CA . LYS A 1 97 ? -2.631 22.645 -7.517 1.00 43.56 97 LYS A CA 1
ATOM 787 C C . LYS A 1 97 ? -3.276 21.543 -6.657 1.00 43.56 97 LYS A C 1
ATOM 789 O O . LYS A 1 97 ? -2.634 20.882 -5.849 1.00 43.56 97 LYS A O 1
ATOM 794 N N . PHE A 1 98 ? -4.564 21.296 -6.885 1.00 44.50 98 PHE A N 1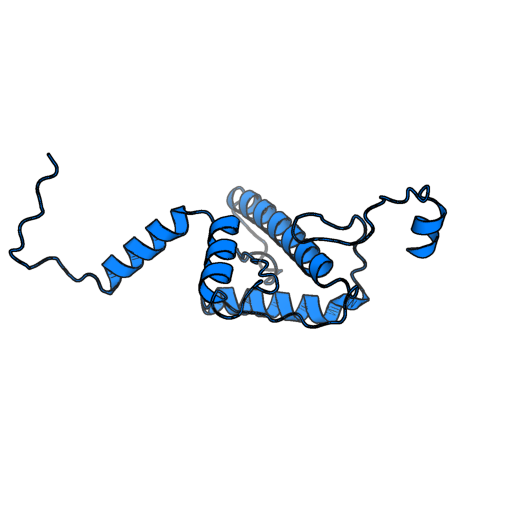
ATOM 795 C CA . PHE A 1 98 ? -5.413 20.315 -6.180 1.00 44.50 98 PHE A CA 1
ATOM 796 C C . PHE A 1 98 ? -5.044 18.819 -6.361 1.00 44.50 98 PHE A C 1
ATOM 798 O O . PHE A 1 98 ? -5.868 17.948 -6.098 1.00 44.50 98 PHE A O 1
ATOM 805 N N . ALA A 1 99 ? -3.828 18.485 -6.806 1.00 45.75 99 ALA A N 1
ATOM 806 C CA . ALA A 1 99 ? -3.397 17.097 -7.008 1.00 45.75 99 ALA A CA 1
ATOM 807 C C . ALA A 1 99 ? -2.286 16.626 -6.046 1.00 45.75 99 ALA A C 1
ATOM 809 O O . ALA A 1 99 ? -2.003 15.432 -6.025 1.00 45.75 99 ALA A O 1
ATOM 810 N N . SER A 1 100 ? -1.667 17.517 -5.255 1.00 51.66 100 SER A N 1
ATOM 811 C CA . SER A 1 100 ? -0.382 17.245 -4.575 1.00 51.66 100 SER A CA 1
ATOM 812 C C . SER A 1 100 ? -0.341 17.537 -3.065 1.00 51.66 100 SER A C 1
ATOM 814 O O . SER A 1 100 ? 0.695 17.971 -2.573 1.00 51.66 100 SER A O 1
ATOM 816 N N . SER A 1 101 ? -1.452 17.385 -2.341 1.00 66.38 101 SER A N 1
ATOM 817 C CA . SER A 1 101 ? -1.520 17.693 -0.895 1.00 66.38 101 SER A CA 1
ATOM 818 C C . SER A 1 101 ? -2.276 16.646 -0.076 1.00 66.38 101 SER A C 1
ATOM 820 O O . SER A 1 101 ? -2.776 16.926 1.008 1.00 66.38 101 SER A O 1
ATOM 822 N N . VAL A 1 102 ? -2.441 15.451 -0.627 1.00 80.19 102 VAL A N 1
ATOM 823 C CA . VAL A 1 102 ? -3.163 14.365 0.030 1.00 80.19 102 VAL A CA 1
ATOM 824 C C . VAL A 1 102 ? -2.141 13.436 0.653 1.00 80.19 102 VAL A C 1
ATOM 826 O O . VAL A 1 102 ? -1.230 13.020 -0.054 1.00 80.19 102 VAL A O 1
ATOM 829 N N . ASP A 1 103 ? -2.297 13.095 1.928 1.00 86.56 103 ASP A N 1
ATOM 830 C CA . ASP A 1 103 ? -1.546 11.994 2.528 1.00 86.56 103 ASP A CA 1
ATOM 831 C C . ASP A 1 103 ? -2.137 10.652 2.067 1.00 86.56 103 ASP A C 1
ATOM 833 O O . ASP A 1 103 ? -3.357 10.445 2.095 1.00 86.56 103 ASP A O 1
ATOM 837 N N . TRP A 1 104 ? -1.279 9.768 1.566 1.00 89.50 104 TRP A N 1
ATOM 838 C CA . TRP A 1 104 ? -1.654 8.456 1.050 1.00 89.50 104 TRP A CA 1
ATOM 839 C C . TRP A 1 104 ? -0.496 7.478 1.195 1.00 89.50 104 TRP A C 1
ATOM 841 O O . TRP A 1 104 ? 0.666 7.868 1.188 1.00 89.50 104 TRP A O 1
ATOM 851 N N . THR A 1 105 ? -0.832 6.192 1.250 1.00 91.44 105 THR A N 1
ATOM 852 C CA . THR A 1 105 ? 0.143 5.102 1.294 1.00 91.44 105 THR A CA 1
ATOM 853 C C . THR A 1 105 ? -0.269 4.008 0.327 1.00 91.44 105 THR A C 1
ATOM 855 O O . THR A 1 105 ? -1.449 3.655 0.247 1.00 91.44 105 THR A O 1
ATOM 858 N N . ILE A 1 106 ? 0.698 3.465 -0.412 1.00 91.50 106 ILE A N 1
ATOM 859 C CA . ILE A 1 106 ? 0.515 2.249 -1.205 1.00 91.50 106 ILE A CA 1
ATOM 860 C C . ILE A 1 106 ? 1.249 1.077 -0.552 1.00 91.50 106 ILE A C 1
ATOM 862 O O . ILE A 1 106 ? 2.386 1.214 -0.107 1.00 91.50 106 ILE A O 1
ATOM 866 N N . VAL A 1 107 ? 0.580 -0.077 -0.520 1.00 90.94 107 VAL A N 1
ATOM 867 C CA . VAL A 1 107 ? 1.113 -1.343 -0.006 1.00 90.94 107 VAL A CA 1
ATOM 868 C C . VAL A 1 107 ? 1.270 -2.303 -1.179 1.00 90.94 107 VAL A C 1
ATOM 870 O O . VAL A 1 107 ? 0.313 -2.545 -1.922 1.00 90.94 107 VAL A O 1
ATOM 873 N N . TYR A 1 108 ? 2.467 -2.858 -1.357 1.00 90.25 108 TYR A N 1
ATOM 874 C CA . TYR A 1 108 ? 2.700 -3.908 -2.344 1.00 90.25 108 TYR A CA 1
ATOM 875 C C . TYR A 1 108 ? 2.304 -5.269 -1.783 1.00 90.25 108 TYR A C 1
ATOM 877 O O . TYR A 1 108 ? 2.855 -5.722 -0.785 1.00 90.25 108 TYR A O 1
ATOM 885 N N . VAL A 1 109 ? 1.380 -5.946 -2.464 1.00 88.31 109 VAL A N 1
ATOM 886 C CA . VAL A 1 109 ? 0.991 -7.321 -2.138 1.00 88.31 109 VAL A CA 1
ATOM 887 C C . VAL A 1 109 ? 1.413 -8.225 -3.298 1.00 88.31 109 VAL A C 1
ATOM 889 O O . VAL A 1 109 ? 0.796 -8.165 -4.368 1.00 88.31 109 VAL A O 1
ATOM 892 N N . PRO A 1 110 ? 2.473 -9.038 -3.145 1.00 85.12 110 PRO A N 1
ATOM 893 C CA . PRO A 1 110 ? 2.857 -10.001 -4.165 1.00 85.12 110 PRO A CA 1
ATOM 894 C C .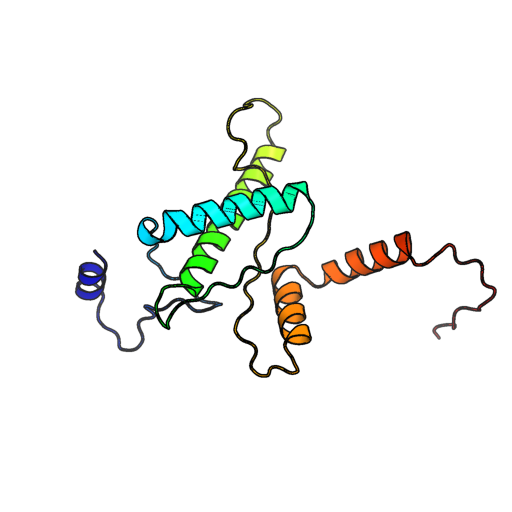 PRO A 1 110 ? 1.843 -11.151 -4.257 1.00 85.12 110 PRO A C 1
ATOM 896 O O . PRO A 1 110 ? 0.919 -11.286 -3.456 1.00 85.12 110 PRO A O 1
ATOM 899 N N . SER A 1 111 ? 2.002 -12.006 -5.270 1.00 81.12 111 SER A N 1
ATOM 900 C CA . SER A 1 111 ? 1.180 -13.214 -5.365 1.00 81.12 111 SER A CA 1
ATOM 901 C C . SER A 1 111 ? 1.426 -14.099 -4.136 1.00 81.12 111 SER A C 1
ATOM 903 O O . SER A 1 111 ? 2.580 -14.469 -3.898 1.00 81.12 111 SER A O 1
ATOM 905 N N . PRO A 1 112 ? 0.382 -14.486 -3.382 1.00 79.50 112 PRO A N 1
ATOM 906 C CA . PRO A 1 112 ? 0.559 -15.317 -2.204 1.00 79.50 112 PRO A CA 1
ATOM 907 C C . PRO A 1 112 ? 1.074 -16.711 -2.598 1.00 79.50 112 PRO A C 1
ATOM 909 O O . PRO A 1 112 ? 0.662 -17.240 -3.634 1.00 79.50 112 PRO A O 1
ATOM 912 N N . PRO A 1 113 ? 1.907 -17.356 -1.759 1.00 73.19 113 PRO A N 1
ATOM 913 C CA . PRO A 1 113 ? 2.405 -18.710 -2.018 1.00 73.19 113 PRO A CA 1
ATOM 914 C C . PRO A 1 113 ? 1.299 -19.775 -2.055 1.00 73.19 113 PRO A C 1
ATOM 916 O O . PRO A 1 113 ? 1.439 -20.793 -2.726 1.00 73.19 113 PRO A O 1
ATOM 919 N N . ALA A 1 114 ? 0.202 -19.553 -1.321 1.00 80.12 114 ALA A N 1
ATOM 920 C CA . ALA A 1 114 ? -0.951 -20.447 -1.263 1.00 80.12 114 ALA A CA 1
ATOM 921 C C . ALA A 1 114 ? -2.257 -19.650 -1.141 1.00 80.12 114 ALA A C 1
ATOM 923 O O . ALA A 1 114 ? -2.355 -18.731 -0.324 1.00 80.12 114 ALA A O 1
ATOM 924 N N . SER A 1 115 ? -3.285 -20.049 -1.895 1.00 76.62 115 SER A N 1
ATOM 925 C CA . SER A 1 115 ? -4.599 -19.383 -1.923 1.00 76.62 115 SER A CA 1
ATOM 926 C C . SER A 1 115 ? -5.298 -19.359 -0.558 1.00 76.62 115 SER A C 1
ATOM 928 O O . SER A 1 115 ? -5.949 -18.379 -0.210 1.00 76.62 115 SER A O 1
ATOM 930 N N . ILE A 1 116 ? -5.102 -20.390 0.269 1.00 80.44 116 ILE A N 1
ATOM 931 C CA . ILE A 1 116 ? -5.680 -20.462 1.621 1.00 80.44 116 ILE A CA 1
ATOM 932 C C . ILE A 1 116 ? -5.133 -19.377 2.565 1.00 80.44 116 ILE A C 1
ATOM 934 O O . ILE A 1 116 ? -5.777 -19.025 3.548 1.00 80.44 116 ILE A O 1
ATOM 938 N N . ARG A 1 117 ? -3.950 -18.821 2.271 1.00 83.75 117 ARG A N 1
ATOM 939 C CA . ARG A 1 117 ? -3.275 -17.819 3.111 1.00 83.75 117 ARG A CA 1
ATOM 940 C C . ARG A 1 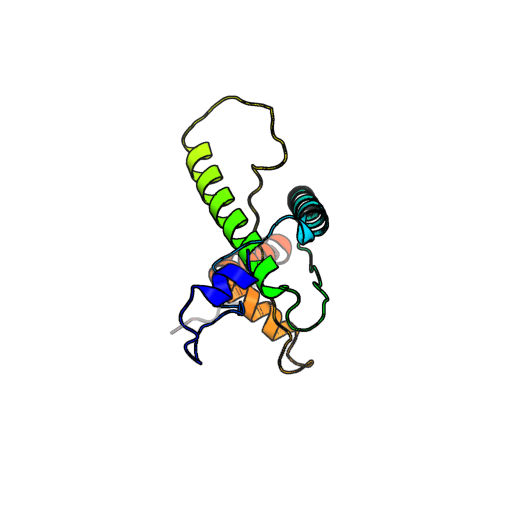117 ? -3.382 -16.401 2.558 1.00 83.75 117 ARG A C 1
ATOM 942 O O . ARG A 1 117 ? -2.666 -15.534 3.039 1.00 83.75 117 ARG A O 1
ATOM 949 N N . VAL A 1 118 ? -4.257 -16.142 1.581 1.00 85.81 118 VAL A N 1
ATOM 950 C CA . VAL A 1 118 ? -4.387 -14.815 0.945 1.00 85.81 118 VAL A CA 1
ATOM 951 C C . VAL A 1 118 ? -4.655 -13.721 1.978 1.00 85.81 118 VAL A C 1
ATOM 953 O O . VAL A 1 118 ? -3.950 -12.720 1.989 1.00 85.81 118 VAL A O 1
ATOM 956 N N . LEU A 1 119 ? -5.628 -13.920 2.874 1.00 87.06 119 LEU A N 1
ATOM 957 C CA . LEU A 1 119 ? -5.978 -12.909 3.878 1.00 87.06 119 LEU A CA 1
ATOM 958 C C . LEU A 1 119 ? -4.828 -12.648 4.854 1.00 87.06 119 LEU A C 1
ATOM 960 O O . LEU A 1 119 ? -4.513 -11.495 5.128 1.00 87.06 119 LEU A O 1
ATOM 964 N N . LEU A 1 120 ? -4.177 -13.715 5.329 1.00 87.44 120 LEU A N 1
ATOM 965 C CA . LEU A 1 120 ? -3.011 -13.602 6.202 1.00 87.44 120 LEU A CA 1
ATOM 966 C C . LEU A 1 120 ? -1.863 -12.877 5.493 1.00 87.44 120 LEU A C 1
ATOM 968 O O . LEU A 1 120 ? -1.246 -12.004 6.081 1.00 87.44 120 LEU A O 1
ATOM 972 N N . HIS A 1 121 ? -1.609 -13.201 4.226 1.00 87.31 121 HIS A N 1
ATOM 973 C CA . HIS A 1 121 ? -0.558 -12.571 3.438 1.00 87.31 121 HIS A CA 1
ATOM 974 C C . HIS A 1 121 ? -0.806 -11.071 3.245 1.00 87.31 121 HIS A C 1
ATOM 976 O O . HIS A 1 121 ? 0.083 -10.272 3.515 1.00 87.31 121 HIS A O 1
ATOM 982 N N . VAL A 1 122 ? -2.027 -10.690 2.852 1.00 88.62 122 VAL A N 1
ATOM 983 C CA . VAL A 1 122 ? -2.434 -9.281 2.734 1.00 88.62 122 VAL A CA 1
ATOM 984 C C . VAL A 1 122 ? -2.253 -8.563 4.069 1.00 88.62 122 VAL A C 1
ATOM 986 O O . VAL A 1 122 ? -1.696 -7.471 4.105 1.00 88.62 122 VAL A O 1
ATOM 989 N N . TYR A 1 123 ? -2.692 -9.184 5.165 1.00 87.88 123 TYR A N 1
ATOM 990 C CA . TYR A 1 123 ? -2.547 -8.625 6.505 1.00 87.88 123 TYR A CA 1
ATOM 991 C C . TYR A 1 123 ? -1.076 -8.406 6.880 1.00 87.88 123 TYR A C 1
ATOM 993 O O . TYR A 1 123 ? -0.724 -7.320 7.329 1.00 87.88 123 TYR A O 1
ATOM 1001 N N . THR A 1 124 ? -0.208 -9.391 6.642 1.00 88.69 124 THR A N 1
ATOM 1002 C CA . THR A 1 124 ? 1.232 -9.271 6.894 1.00 88.69 124 THR A CA 1
ATOM 1003 C C . THR A 1 124 ? 1.840 -8.114 6.105 1.00 88.69 124 THR A C 1
ATOM 1005 O O . THR A 1 124 ? 2.490 -7.273 6.713 1.00 88.69 124 THR A O 1
ATOM 1008 N N . CYS A 1 125 ? 1.551 -7.994 4.804 1.00 90.12 125 CYS A N 1
ATOM 1009 C CA . CYS A 1 125 ? 2.070 -6.891 3.989 1.00 90.12 125 CYS A CA 1
ATOM 1010 C C . CYS A 1 125 ? 1.604 -5.513 4.490 1.00 90.12 125 CYS A C 1
ATOM 1012 O O . CYS A 1 125 ? 2.3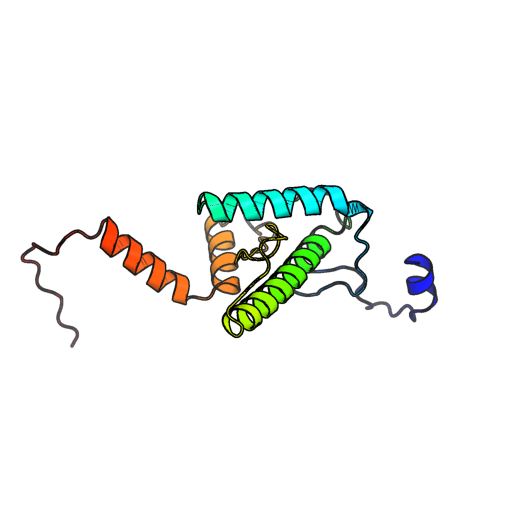59 -4.549 4.435 1.00 90.12 125 CYS A O 1
ATOM 1014 N N . ILE A 1 126 ? 0.367 -5.404 4.990 1.00 90.56 126 ILE A N 1
ATOM 1015 C CA . ILE A 1 126 ? -0.148 -4.156 5.574 1.00 90.56 126 ILE A CA 1
ATOM 1016 C C . ILE A 1 126 ? 0.621 -3.796 6.851 1.00 90.56 126 ILE A C 1
ATOM 1018 O O . ILE A 1 126 ? 1.005 -2.642 7.013 1.00 90.56 126 ILE A O 1
ATOM 1022 N N . ILE A 1 127 ? 0.845 -4.762 7.746 1.00 89.88 127 ILE A N 1
ATOM 1023 C CA . ILE A 1 127 ? 1.542 -4.530 9.021 1.00 89.88 127 ILE A CA 1
ATOM 1024 C C . ILE A 1 127 ? 3.029 -4.237 8.814 1.00 89.88 127 ILE A C 1
ATOM 1026 O O . ILE A 1 127 ? 3.568 -3.364 9.485 1.00 89.88 127 ILE A O 1
ATOM 1030 N N . GLU A 1 128 ? 3.684 -4.922 7.878 1.00 88.75 128 GLU A N 1
ATOM 1031 C CA . GLU A 1 128 ? 5.084 -4.653 7.526 1.00 88.75 128 GLU A CA 1
ATOM 1032 C C . GLU A 1 128 ? 5.279 -3.227 6.990 1.00 88.75 128 GLU A C 1
ATOM 1034 O O . GLU A 1 128 ? 6.300 -2.605 7.271 1.00 88.75 128 GLU A O 1
ATOM 1039 N N . GLU A 1 129 ? 4.295 -2.694 6.258 1.00 89.50 129 GLU A N 1
ATOM 1040 C CA . GLU A 1 129 ? 4.374 -1.356 5.664 1.00 89.50 129 GLU A CA 1
ATOM 1041 C C . GLU A 1 129 ? 3.940 -0.234 6.625 1.00 89.50 129 GLU A C 1
ATOM 1043 O O . GLU A 1 129 ? 4.560 0.827 6.653 1.00 89.50 129 GLU A O 1
ATOM 1048 N N . LEU A 1 130 ? 2.864 -0.435 7.395 1.00 89.12 130 LEU A N 1
ATOM 1049 C CA . LEU A 1 130 ? 2.255 0.611 8.234 1.00 89.12 130 LEU A CA 1
ATOM 1050 C C . LEU A 1 130 ? 2.637 0.535 9.717 1.00 89.12 130 LEU A C 1
ATOM 1052 O O . LEU A 1 130 ? 2.355 1.482 10.448 1.00 89.12 130 LEU A O 1
ATOM 1056 N N . GLY A 1 131 ? 3.249 -0.563 10.158 1.00 90.25 131 GLY A N 1
ATOM 1057 C CA . GLY A 1 131 ? 3.566 -0.807 11.561 1.00 90.25 131 GLY A CA 1
ATOM 1058 C C . GLY A 1 131 ? 2.448 -1.517 12.331 1.00 90.25 131 GLY A C 1
ATOM 1059 O O . GLY A 1 131 ? 1.284 -1.580 11.919 1.00 90.25 131 GLY A O 1
ATOM 1060 N N . ALA A 1 132 ? 2.821 -2.092 13.476 1.00 87.50 132 ALA A N 1
ATOM 1061 C CA . ALA A 1 132 ? 1.905 -2.831 14.343 1.00 87.50 132 ALA A CA 1
ATOM 1062 C C . ALA A 1 132 ? 0.967 -1.904 15.134 1.00 87.50 132 ALA A C 1
ATOM 1064 O O . ALA A 1 132 ? -0.116 -2.331 15.533 1.00 87.50 132 ALA A O 1
ATOM 1065 N N . GLU A 1 133 ? 1.334 -0.631 15.290 1.00 89.06 133 GLU A N 1
ATOM 1066 C CA . GLU A 1 133 ? 0.558 0.409 15.977 1.00 89.06 133 GLU A CA 1
ATOM 1067 C C . GLU A 1 133 ? -0.813 0.628 15.318 1.00 89.06 133 GLU A C 1
ATOM 1069 O O . GLU A 1 133 ? -1.776 1.060 15.955 1.00 89.06 133 GLU A O 1
ATOM 1074 N N . LEU A 1 134 ? -0.944 0.267 14.036 1.00 87.12 134 LEU A N 1
ATOM 1075 C CA . LEU A 1 134 ? -2.221 0.263 13.333 1.00 87.12 134 LEU A CA 1
ATOM 1076 C C . LEU A 1 134 ? -3.276 -0.590 14.056 1.00 87.12 134 LEU A C 1
ATOM 1078 O O . LEU A 1 134 ? -4.463 -0.257 14.023 1.00 87.12 134 LEU A O 1
ATOM 1082 N N . LEU A 1 135 ? -2.863 -1.675 14.714 1.00 86.38 135 LEU A N 1
ATOM 1083 C CA . LEU A 1 135 ? -3.767 -2.564 15.441 1.00 86.38 135 LEU A CA 1
ATOM 1084 C C . LEU A 1 135 ? -4.356 -1.899 16.675 1.00 86.38 135 LEU A C 1
ATOM 1086 O O . LEU A 1 135 ? -5.543 -2.091 16.937 1.00 86.38 135 LEU A O 1
ATOM 1090 N N . ASP A 1 136 ? -3.580 -1.067 17.364 1.00 88.31 136 ASP A N 1
ATOM 1091 C CA . ASP A 1 136 ? -4.067 -0.295 18.505 1.00 88.31 136 ASP A CA 1
ATOM 1092 C C . ASP A 1 136 ? -5.129 0.706 18.041 1.00 88.31 136 ASP A C 1
ATOM 1094 O O . ASP A 1 136 ? -6.240 0.737 18.572 1.00 88.31 136 ASP A O 1
ATOM 1098 N N . ILE A 1 137 ? -4.859 1.422 16.942 1.00 89.12 137 ILE A N 1
ATOM 1099 C CA . ILE A 1 137 ? -5.806 2.373 16.337 1.00 89.12 137 ILE A CA 1
ATOM 1100 C C . ILE A 1 137 ? -7.105 1.672 15.915 1.00 89.12 137 ILE A C 1
ATOM 1102 O O . ILE A 1 137 ? -8.208 2.192 16.122 1.00 89.12 137 ILE A O 1
ATOM 1106 N N . VAL A 1 138 ? -7.002 0.506 15.270 1.00 88.31 138 VAL A N 1
ATOM 1107 C CA . VAL A 1 138 ? -8.173 -0.269 14.841 1.00 88.31 138 VAL A CA 1
ATOM 1108 C C . VAL A 1 138 ? -8.944 -0.776 16.055 1.00 88.31 138 VAL A C 1
ATOM 1110 O O . VAL A 1 138 ? -10.164 -0.622 16.089 1.00 88.31 138 VAL A O 1
ATOM 1113 N N . SER A 1 139 ? -8.253 -1.316 17.058 1.00 87.88 139 SER A N 1
ATOM 1114 C CA . SER A 1 139 ? -8.845 -1.794 18.309 1.00 87.88 139 SER A CA 1
ATOM 1115 C C . SER A 1 139 ? -9.638 -0.687 19.006 1.00 87.88 139 SER A C 1
ATOM 1117 O O . SER A 1 139 ? -10.829 -0.853 19.278 1.00 87.88 139 SER A O 1
ATOM 1119 N N . GLU A 1 140 ? -9.045 0.495 19.184 1.00 89.94 140 GLU A N 1
ATOM 1120 C CA . GLU A 1 140 ? -9.715 1.652 19.781 1.00 89.94 140 GLU A CA 1
ATOM 1121 C C . GLU A 1 140 ? -10.958 2.076 18.995 1.00 89.94 140 GLU A C 1
ATOM 1123 O O . GLU A 1 140 ? -12.021 2.319 19.575 1.00 89.94 140 GLU A O 1
ATOM 1128 N N . LYS A 1 141 ? -10.863 2.135 17.660 1.00 88.75 141 LYS A N 1
ATOM 1129 C CA . LYS A 1 141 ? -12.007 2.465 16.797 1.00 88.75 141 LYS A CA 1
ATOM 1130 C C . LYS A 1 141 ? -13.117 1.425 16.912 1.00 88.75 141 LYS A C 1
ATOM 1132 O O . LYS A 1 141 ? -14.292 1.803 16.951 1.00 88.75 141 LYS A O 1
ATOM 1137 N N . LEU A 1 142 ? -12.761 0.141 16.974 1.00 87.12 142 LEU A N 1
ATOM 1138 C CA . LEU A 1 142 ? -13.715 -0.950 17.132 1.00 87.12 142 LEU A CA 1
ATOM 1139 C C . LEU A 1 142 ? -14.442 -0.842 18.479 1.00 87.12 142 LEU A C 1
ATOM 1141 O O . LEU A 1 142 ? -15.672 -0.856 18.519 1.00 87.12 142 LEU A O 1
ATOM 1145 N N . VAL A 1 143 ? -13.701 -0.645 19.571 1.00 87.62 143 VAL A N 1
ATOM 1146 C CA . VAL A 1 143 ? -14.265 -0.480 20.918 1.00 87.62 143 VAL A CA 1
ATOM 1147 C C . VAL A 1 143 ? -15.148 0.764 20.993 1.00 87.62 143 VAL A C 1
ATOM 1149 O O . VAL A 1 143 ? -16.276 0.692 21.474 1.00 87.62 143 VAL A O 1
ATOM 1152 N N . LYS A 1 144 ? -14.697 1.901 20.460 1.00 87.50 144 LYS A N 1
ATOM 1153 C CA . LYS A 1 144 ? -15.470 3.149 20.483 1.00 87.50 144 LYS A CA 1
ATOM 1154 C C . LYS A 1 144 ? -16.792 3.033 19.724 1.00 87.50 144 LYS A C 1
ATOM 1156 O O . LYS A 1 144 ? -17.789 3.615 20.145 1.00 87.50 144 LYS A O 1
ATOM 1161 N N . LYS A 1 145 ? -16.800 2.319 18.596 1.00 87.69 145 LYS A N 1
ATOM 1162 C CA . LYS A 1 145 ? -17.970 2.230 17.715 1.00 87.69 145 LYS A CA 1
ATOM 1163 C C . LYS A 1 145 ? -18.907 1.067 18.056 1.00 87.69 145 LYS A C 1
ATOM 1165 O O . LYS A 1 145 ? -20.116 1.231 17.925 1.00 87.69 145 LYS A O 1
ATOM 1170 N N . TRP A 1 146 ? -18.378 -0.071 18.505 1.00 86.12 146 TRP A N 1
ATOM 1171 C CA . TRP A 1 146 ? -19.150 -1.298 18.759 1.00 86.12 146 TRP A CA 1
ATOM 1172 C C . TRP A 1 146 ? -18.966 -1.893 20.160 1.00 86.12 146 TRP A C 1
ATOM 1174 O O . TRP A 1 146 ? -19.762 -2.737 20.556 1.00 86.12 146 TRP A O 1
ATOM 1184 N N . GLY A 1 147 ? -17.963 -1.464 20.929 1.00 76.25 147 GLY A N 1
ATOM 1185 C CA . GLY A 1 147 ? -17.666 -2.005 22.264 1.00 76.25 147 GLY A CA 1
ATOM 1186 C C . GLY A 1 147 ? -18.697 -1.665 23.346 1.00 76.25 147 GLY A C 1
ATOM 1187 O O . GLY A 1 147 ? -18.662 -2.253 24.424 1.00 76.25 147 GLY A O 1
ATOM 1188 N N . GLY A 1 148 ? -19.633 -0.749 23.066 1.00 70.50 148 GLY A N 1
ATOM 1189 C CA . GLY A 1 148 ? -20.650 -0.303 24.019 1.00 70.50 148 GLY A CA 1
ATOM 1190 C C . GLY A 1 148 ? -20.064 0.451 25.224 1.00 70.50 148 GLY A C 1
ATOM 1191 O O . GLY A 1 148 ? -18.853 0.566 25.399 1.00 70.50 148 GLY A O 1
ATOM 1192 N N . LYS A 1 149 ? -20.925 0.998 26.092 1.00 62.91 149 LYS A N 1
ATOM 1193 C CA . LYS A 1 149 ? -20.501 1.354 27.457 1.00 62.91 149 LYS A CA 1
ATOM 1194 C C . LYS A 1 149 ? -20.460 0.045 28.236 1.00 62.91 149 LYS A C 1
ATOM 1196 O O . LYS A 1 149 ? -21.481 -0.637 28.250 1.00 62.91 149 LYS A O 1
ATOM 1201 N N . GLN A 1 150 ? -19.348 -0.298 28.891 1.00 57.91 150 GLN A N 1
ATOM 1202 C CA . GLN A 1 150 ? -19.352 -1.379 29.884 1.00 57.91 150 GLN A CA 1
ATOM 1203 C C . GLN A 1 150 ? -20.386 -1.040 30.975 1.00 57.91 150 GLN A C 1
ATOM 1205 O O . GLN A 1 150 ? -20.108 -0.306 31.916 1.00 57.91 150 GLN A O 1
ATOM 1210 N N . LYS A 1 151 ? -21.612 -1.533 30.806 1.00 47.75 151 LYS A N 1
ATOM 1211 C CA . LYS A 1 151 ? -22.621 -1.712 31.846 1.00 47.75 151 LYS A CA 1
ATOM 1212 C C . LYS A 1 151 ? -22.834 -3.215 31.932 1.00 47.75 151 LYS A C 1
ATOM 1214 O O . LYS A 1 151 ? -23.709 -3.756 31.266 1.00 47.75 151 LYS A O 1
ATOM 1219 N N . GLY A 1 152 ? -21.954 -3.892 32.653 1.00 50.47 152 GLY A N 1
ATOM 1220 C CA . GLY A 1 152 ? -22.042 -5.329 32.856 1.00 50.47 152 GLY A CA 1
ATOM 1221 C C . GLY A 1 152 ? -21.166 -5.739 34.025 1.00 50.47 152 GLY A C 1
ATOM 1222 O O . GLY A 1 152 ? -19.966 -5.474 34.009 1.00 50.47 152 GLY A O 1
ATOM 1223 N N . ASP A 1 153 ? -21.795 -6.369 35.012 1.00 50.12 153 ASP A N 1
ATOM 1224 C CA . ASP A 1 153 ? -21.279 -6.807 36.315 1.00 50.12 153 ASP A CA 1
ATOM 1225 C C . ASP A 1 153 ? -20.255 -7.956 36.237 1.00 50.12 153 ASP A C 1
ATOM 1227 O O . ASP A 1 153 ? -20.219 -8.835 37.097 1.00 50.12 153 ASP A O 1
ATOM 1231 N N . PHE A 1 154 ? -19.425 -7.994 35.193 1.00 57.59 154 PHE A N 1
ATOM 1232 C CA . PHE A 1 154 ? -18.426 -9.043 35.030 1.00 57.59 154 PHE A CA 1
ATOM 1233 C C . PHE A 1 154 ? -17.095 -8.624 35.665 1.00 57.59 154 PHE A C 1
ATOM 1235 O O . PHE A 1 154 ? -16.475 -7.653 35.215 1.00 57.59 154 PHE A O 1
ATOM 1242 N N . PRO A 1 155 ? -16.631 -9.339 36.707 1.00 51.31 155 PRO A N 1
ATOM 1243 C CA . PRO A 1 155 ? -15.374 -9.023 37.358 1.00 51.31 155 PRO A CA 1
ATOM 1244 C C . PRO A 1 155 ? -14.218 -9.282 36.391 1.00 51.31 155 PRO A C 1
ATOM 1246 O O . PRO A 1 155 ? -14.094 -10.365 35.816 1.00 51.31 155 PRO A O 1
ATOM 1249 N N . LYS A 1 156 ? -13.357 -8.274 36.217 1.00 58.22 156 LYS A N 1
ATOM 1250 C CA . LYS A 1 156 ? -12.086 -8.444 35.507 1.00 58.22 156 LYS A CA 1
ATOM 1251 C C . LYS A 1 156 ? -11.250 -9.500 36.247 1.00 58.22 156 LYS A C 1
ATOM 1253 O O . LYS A 1 156 ? -11.165 -9.419 37.476 1.00 58.22 156 LYS A O 1
ATOM 1258 N N . PRO A 1 157 ? -10.631 -10.466 35.547 1.00 55.03 157 PRO A N 1
ATOM 1259 C CA . PRO A 1 157 ? -9.711 -11.393 36.185 1.00 55.03 157 PRO A CA 1
ATOM 1260 C C . PRO A 1 157 ? -8.536 -10.599 36.760 1.00 55.03 157 PRO A C 1
ATOM 1262 O O . PRO A 1 157 ? -7.972 -9.731 36.089 1.00 55.03 157 PRO A O 1
ATOM 1265 N N . LYS A 1 158 ? -8.211 -10.862 38.027 1.00 49.44 158 LYS A N 1
ATOM 1266 C CA . LYS A 1 158 ? -7.002 -10.334 38.655 1.00 49.44 158 LYS A CA 1
ATOM 1267 C C . LYS A 1 158 ? -5.812 -10.990 37.958 1.00 49.44 158 LYS A C 1
ATOM 1269 O O . LYS A 1 158 ? -5.759 -12.213 37.877 1.00 49.44 158 LYS A O 1
ATOM 1274 N N . LEU A 1 159 ? -4.925 -10.173 37.401 1.00 47.44 159 LEU A N 1
ATOM 1275 C CA . LEU A 1 159 ? -3.581 -10.621 37.064 1.00 47.44 159 LEU A CA 1
ATOM 1276 C C . LEU A 1 159 ? -2.793 -10.627 38.376 1.00 47.44 159 LEU A C 1
ATOM 1278 O O . LEU A 1 159 ? -2.613 -9.557 38.961 1.00 47.44 159 LEU A O 1
ATOM 1282 N N . ASP A 1 160 ? -2.432 -11.823 38.840 1.00 48.75 160 ASP A N 1
ATOM 1283 C CA . ASP A 1 160 ? -1.412 -12.037 39.874 1.00 48.75 160 ASP A CA 1
ATOM 1284 C C . ASP A 1 160 ? -0.005 -11.912 39.264 1.00 48.75 160 ASP A C 1
ATOM 1286 O O . ASP A 1 160 ? 0.172 -12.338 38.094 1.00 48.75 160 ASP A O 1
#

Organism: NCBI:txid412755